Protein AF-A0AAN5Q6L4-F1 (afdb_monomer_lite)

Sequence (165 aa):
MFMFHSAEMLGLIAIALGIMLVVWALRNEGNSTGLAKIFGWLIVIIGILGELCSTYYAIKYWYAGYFQMPMMSGEAFLFHVAQMLSLIAIALGIILIAWALRNEGRGISLAKVFGWLIVLFAILGMICSAYYATVYWHKGYIQTPASMSMLIQHQIPMQKQSPNQ

Radius of gyration: 21.81 Å; chains: 1; bounding box: 65×32×69 Å

pLDDT: mean 85.0, std 16.74, range [38.53, 98.25]

Secondary structure (DSSP, 8-state):
-HHHHHHHHHHHHHHHHHHHHHHHHHH--STTHHHHHHHHHHHHHHHHHHHHHHHHHHHHHHHTTGGGSPPPTTHHHHHHHHHHHHHHHHHHHHHHHHHHHS--STTHHHHHHHHHHHHHHHHHHHHHHHHHHHHHHHTTTTTS---THHHHHHH----------

Organism: Legionella pneumophila (NCBI:txid446)

Structure (mmCIF, N/CA/C/O backbone):
data_AF-A0AAN5Q6L4-F1
#
_entry.id   AF-A0AAN5Q6L4-F1
#
loop_
_atom_site.group_PDB
_atom_site.id
_atom_site.type_symbol
_atom_site.label_atom_id
_atom_site.label_alt_id
_atom_site.label_comp_id
_atom_site.label_asym_id
_atom_site.label_entity_id
_atom_site.label_seq_id
_atom_site.pdbx_PDB_ins_code
_atom_site.Cartn_x
_atom_site.Cartn_y
_atom_site.Cartn_z
_atom_site.occupancy
_atom_site.B_iso_or_equiv
_atom_site.auth_seq_id
_atom_site.auth_comp_id
_atom_site.auth_asym_id
_atom_site.auth_atom_id
_atom_site.pdbx_PDB_model_num
ATOM 1 N N . MET A 1 1 ? 11.169 1.719 -11.825 1.00 81.62 1 MET A N 1
ATOM 2 C CA . MET A 1 1 ? 9.700 1.521 -11.826 1.00 81.62 1 MET A CA 1
ATOM 3 C C . MET A 1 1 ? 9.282 0.558 -10.711 1.00 81.62 1 MET A C 1
ATOM 5 O O . MET A 1 1 ? 8.429 0.925 -9.911 1.00 81.62 1 MET A O 1
ATOM 9 N N . PHE A 1 2 ? 9.916 -0.616 -10.592 1.00 84.75 2 PHE A N 1
ATOM 10 C CA . PHE A 1 2 ? 9.559 -1.608 -9.568 1.00 84.75 2 PHE A CA 1
ATOM 11 C C . PHE A 1 2 ? 9.883 -1.174 -8.135 1.00 84.75 2 PHE A C 1
ATOM 13 O O . PHE A 1 2 ? 9.079 -1.423 -7.250 1.00 84.75 2 PHE A O 1
ATOM 20 N N . MET A 1 3 ? 10.976 -0.434 -7.900 1.00 86.31 3 MET A N 1
ATOM 21 C CA . MET A 1 3 ? 11.228 0.180 -6.581 1.00 86.31 3 MET A CA 1
ATOM 22 C C . MET A 1 3 ? 10.089 1.097 -6.118 1.00 86.31 3 MET A C 1
ATOM 24 O O . MET A 1 3 ? 9.717 1.068 -4.950 1.00 86.31 3 MET A O 1
ATOM 28 N N . PHE A 1 4 ? 9.527 1.892 -7.036 1.00 87.56 4 PHE A N 1
ATOM 29 C CA . PHE A 1 4 ? 8.380 2.752 -6.745 1.00 87.56 4 PHE A CA 1
ATOM 30 C C . PHE A 1 4 ? 7.158 1.910 -6.357 1.00 87.56 4 PHE A C 1
ATOM 32 O O . PHE A 1 4 ? 6.564 2.175 -5.320 1.00 87.56 4 PHE A O 1
ATOM 39 N N . HIS A 1 5 ? 6.853 0.849 -7.112 1.00 89.38 5 HIS A N 1
ATOM 40 C CA . HIS A 1 5 ? 5.765 -0.062 -6.749 1.00 89.38 5 HIS A CA 1
ATOM 41 C C . HIS A 1 5 ? 6.000 -0.742 -5.403 1.00 89.38 5 HIS A C 1
ATOM 43 O O . HIS A 1 5 ? 5.079 -0.840 -4.607 1.00 89.38 5 HIS A O 1
ATOM 49 N N . SER A 1 6 ? 7.221 -1.181 -5.099 1.00 91.44 6 SER A N 1
ATOM 50 C CA . SER A 1 6 ? 7.527 -1.743 -3.781 1.00 91.44 6 SER A CA 1
ATOM 51 C C . SER A 1 6 ? 7.277 -0.731 -2.659 1.00 91.44 6 SER A C 1
ATOM 53 O O . SER A 1 6 ? 6.726 -1.103 -1.626 1.00 91.44 6 SER A O 1
ATOM 55 N N . ALA A 1 7 ? 7.647 0.539 -2.858 1.00 92.69 7 ALA A N 1
ATOM 56 C CA . ALA A 1 7 ? 7.391 1.603 -1.888 1.00 92.69 7 ALA A CA 1
ATOM 57 C C . ALA A 1 7 ? 5.887 1.875 -1.705 1.00 92.69 7 ALA A C 1
ATOM 59 O O . ALA A 1 7 ? 5.433 1.950 -0.567 1.00 92.69 7 ALA A O 1
ATOM 60 N N . GLU A 1 8 ? 5.127 1.943 -2.802 1.00 92.94 8 GLU A N 1
ATOM 61 C CA . GLU A 1 8 ? 3.660 2.071 -2.808 1.00 92.94 8 GLU A CA 1
ATOM 62 C C . GLU A 1 8 ? 2.999 0.900 -2.058 1.00 92.94 8 GLU A C 1
ATOM 64 O O . GLU A 1 8 ? 2.187 1.071 -1.155 1.00 92.94 8 GLU A O 1
ATOM 69 N N . MET A 1 9 ? 3.400 -0.343 -2.343 1.00 95.56 9 MET A N 1
ATOM 70 C CA . MET A 1 9 ? 2.803 -1.499 -1.667 1.00 95.56 9 MET A CA 1
ATOM 71 C C . MET A 1 9 ? 3.137 -1.526 -0.166 1.00 95.56 9 MET A C 1
ATOM 73 O O . MET A 1 9 ? 2.292 -1.907 0.645 1.00 95.56 9 MET A O 1
ATOM 77 N N . LEU A 1 10 ? 4.340 -1.095 0.232 1.00 95.25 10 LEU A N 1
ATOM 78 C CA . LEU A 1 10 ? 4.702 -0.966 1.646 1.00 95.25 10 LEU A CA 1
ATOM 79 C C . LEU A 1 10 ? 3.868 0.099 2.364 1.00 95.25 10 LEU A C 1
ATOM 81 O O . LEU A 1 10 ? 3.453 -0.134 3.502 1.00 95.25 10 LEU A O 1
ATOM 85 N N . GLY A 1 11 ? 3.600 1.240 1.728 1.00 95.88 11 GLY A N 1
ATOM 86 C CA . GLY A 1 11 ? 2.761 2.274 2.323 1.00 95.88 11 GLY A CA 1
ATOM 87 C C . GLY A 1 11 ? 1.299 1.837 2.431 1.00 95.88 11 GLY A C 1
ATOM 88 O O . GLY A 1 11 ? 0.701 2.010 3.494 1.00 95.88 11 GLY A O 1
ATOM 89 N N . LEU A 1 12 ? 0.751 1.133 1.434 1.00 96.75 12 LEU A N 1
ATOM 90 C CA . LEU A 1 12 ? -0.576 0.506 1.529 1.00 96.75 12 LEU A CA 1
ATOM 91 C C . LEU A 1 12 ? -0.674 -0.513 2.680 1.00 96.75 12 LEU A C 1
ATOM 93 O O . LEU A 1 12 ? -1.651 -0.501 3.434 1.00 96.75 12 LEU A O 1
ATOM 97 N N . ILE A 1 13 ? 0.343 -1.364 2.863 1.00 97.75 13 ILE A N 1
ATOM 98 C CA . ILE A 1 13 ? 0.426 -2.303 3.997 1.00 97.75 13 ILE A CA 1
ATOM 99 C C . ILE A 1 13 ? 0.477 -1.541 5.328 1.00 97.75 13 ILE A C 1
ATOM 101 O O . ILE A 1 13 ? -0.2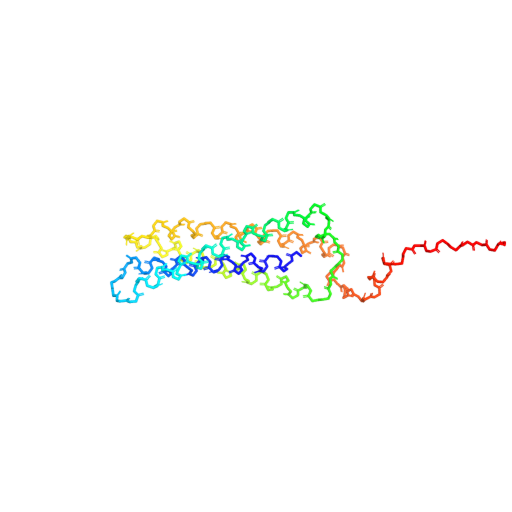42 -1.889 6.269 1.00 97.75 13 ILE A O 1
ATOM 105 N N . ALA A 1 14 ? 1.288 -0.484 5.417 1.00 97.50 14 ALA A N 1
ATOM 106 C CA . ALA A 1 14 ? 1.384 0.344 6.615 1.00 97.50 14 ALA A CA 1
ATOM 107 C C . ALA A 1 14 ? 0.040 1.006 6.953 1.00 97.50 14 ALA A C 1
ATOM 109 O O . ALA A 1 14 ? -0.392 0.955 8.104 1.00 97.50 14 ALA A O 1
ATOM 110 N N . ILE A 1 15 ? -0.667 1.553 5.957 1.00 98.00 15 ILE A N 1
ATOM 111 C CA . ILE A 1 15 ? -2.011 2.117 6.129 1.00 98.00 15 ILE A CA 1
ATOM 112 C C . ILE A 1 15 ? -2.978 1.037 6.628 1.00 98.00 15 ILE A C 1
ATOM 114 O O . ILE A 1 15 ? -3.719 1.292 7.576 1.00 98.00 15 ILE A O 1
ATOM 118 N N . ALA A 1 16 ? -2.945 -0.176 6.065 1.00 97.94 16 ALA A N 1
ATOM 119 C CA . ALA A 1 16 ? -3.793 -1.283 6.512 1.00 97.94 16 ALA A CA 1
ATOM 120 C C . ALA A 1 16 ? -3.604 -1.574 8.010 1.00 97.94 16 ALA A C 1
ATOM 122 O O . ALA A 1 16 ? -4.574 -1.606 8.772 1.00 97.94 16 ALA A O 1
ATOM 123 N N . LEU A 1 17 ? -2.350 -1.731 8.443 1.00 97.62 17 LEU A N 1
ATOM 124 C CA . LEU A 1 17 ? -2.000 -2.019 9.836 1.00 97.62 17 LEU A CA 1
ATOM 125 C C . LEU A 1 17 ? -2.320 -0.837 10.763 1.00 97.62 17 LEU A C 1
ATOM 127 O O . LEU A 1 17 ? -2.836 -1.037 11.862 1.00 97.62 17 LEU A O 1
ATOM 131 N N . GLY A 1 18 ? -2.085 0.396 10.308 1.00 97.56 18 GLY A N 1
ATOM 132 C CA . GLY A 1 18 ? -2.443 1.613 11.034 1.00 97.56 18 GLY A CA 1
ATOM 133 C C . GLY A 1 18 ? -3.949 1.717 11.274 1.00 97.56 18 GLY A C 1
ATOM 134 O O . GLY A 1 18 ? -4.379 1.961 12.402 1.00 97.56 18 GLY A O 1
ATOM 135 N N . ILE A 1 19 ? -4.769 1.439 10.255 1.00 97.75 19 ILE A N 1
ATOM 136 C CA . ILE A 1 19 ? -6.231 1.411 10.387 1.00 97.75 19 ILE A CA 1
ATOM 137 C C . ILE A 1 19 ? -6.675 0.292 11.327 1.00 97.75 19 ILE A C 1
ATOM 139 O O . ILE A 1 19 ? -7.516 0.540 12.192 1.00 97.75 19 ILE A O 1
ATOM 143 N N . MET A 1 20 ? -6.099 -0.911 11.226 1.00 96.56 20 MET A N 1
ATOM 144 C CA . MET A 1 20 ? -6.388 -1.994 12.174 1.00 96.56 20 MET A CA 1
ATOM 145 C C . MET A 1 20 ? -6.115 -1.561 13.619 1.00 96.56 20 MET A C 1
ATOM 147 O O . MET A 1 20 ? -6.958 -1.784 14.489 1.00 96.56 20 MET A O 1
ATOM 151 N N . LEU A 1 21 ? -4.992 -0.880 13.870 1.00 96.69 21 LEU A N 1
ATOM 152 C CA . LEU A 1 21 ? -4.629 -0.377 15.195 1.00 96.69 21 LEU A CA 1
ATOM 153 C C . LEU A 1 21 ? -5.592 0.714 15.693 1.00 96.69 21 LEU A C 1
ATOM 155 O O . LEU A 1 21 ? -6.035 0.662 16.842 1.00 96.69 21 LEU A O 1
ATOM 159 N N . VAL A 1 22 ? -5.971 1.668 14.833 1.00 97.00 22 VAL A N 1
ATOM 160 C CA . VAL A 1 22 ? -6.955 2.713 15.169 1.00 97.00 22 VAL A CA 1
ATOM 161 C C . VAL A 1 22 ? -8.301 2.091 15.520 1.00 97.00 22 VAL A C 1
ATOM 163 O O . VAL A 1 22 ? -8.882 2.426 16.553 1.00 97.00 22 VAL A O 1
ATOM 166 N N . VAL A 1 23 ? -8.810 1.175 14.690 1.00 96.19 23 VAL A N 1
ATOM 167 C CA . VAL A 1 23 ? -10.113 0.548 14.940 1.00 96.19 23 VAL A CA 1
ATOM 168 C C . VAL A 1 23 ? -10.063 -0.326 16.188 1.00 96.19 23 VAL A C 1
ATOM 170 O O . VAL A 1 23 ? -10.989 -0.267 16.996 1.00 96.19 23 VAL A O 1
ATOM 173 N N . TRP A 1 24 ? -8.980 -1.075 16.402 1.00 95.38 24 TRP A N 1
ATOM 174 C CA . TRP A 1 24 ? -8.776 -1.815 17.644 1.00 95.38 24 TRP A CA 1
ATOM 175 C C . TRP A 1 24 ? -8.853 -0.883 18.859 1.00 95.38 24 TRP A C 1
ATOM 177 O O . TRP A 1 24 ? -9.620 -1.139 19.786 1.00 95.38 24 TRP A O 1
ATOM 187 N N . ALA A 1 25 ? -8.157 0.251 18.834 1.00 95.56 25 ALA A N 1
ATOM 188 C CA . ALA A 1 25 ? -8.144 1.187 19.951 1.00 95.56 25 ALA A CA 1
ATOM 189 C C . ALA A 1 25 ? -9.476 1.938 20.148 1.00 95.56 25 ALA A C 1
ATOM 191 O O . ALA A 1 25 ? -9.779 2.395 21.248 1.00 95.56 25 ALA A O 1
ATOM 192 N N . LEU A 1 26 ? -10.288 2.096 19.098 1.00 93.75 26 LEU A N 1
ATOM 193 C CA . LEU A 1 26 ? -11.640 2.663 19.190 1.00 93.75 26 LEU A CA 1
ATOM 194 C C . LEU A 1 26 ? -12.660 1.696 19.805 1.00 93.75 26 LEU A C 1
ATOM 196 O O . LEU A 1 26 ? -13.700 2.155 20.279 1.00 93.75 26 LEU A O 1
ATOM 200 N N . ARG A 1 27 ? -12.379 0.390 19.766 1.00 92.00 27 ARG A N 1
ATOM 201 C CA . ARG A 1 27 ? -13.279 -0.677 20.226 1.00 92.00 27 ARG A CA 1
ATOM 202 C C . ARG A 1 27 ? -12.915 -1.253 21.594 1.00 92.00 27 ARG A C 1
ATOM 204 O O . ARG A 1 27 ? -13.696 -2.035 22.121 1.00 92.00 27 ARG A O 1
ATOM 211 N N . ASN A 1 28 ? -11.762 -0.890 22.148 1.00 91.75 28 ASN A N 1
ATOM 212 C CA . ASN A 1 28 ? -11.289 -1.377 23.441 1.00 91.75 28 ASN A CA 1
ATOM 213 C C . ASN A 1 28 ? -11.152 -0.230 24.447 1.00 91.75 28 ASN A C 1
ATOM 215 O O . ASN A 1 28 ? -10.961 0.928 24.070 1.00 91.75 28 ASN A O 1
ATOM 219 N N . GLU A 1 29 ? -11.207 -0.580 25.730 1.00 86.12 29 GLU A N 1
ATOM 220 C CA . GLU A 1 29 ? -10.976 0.317 26.862 1.00 86.12 29 GLU A CA 1
ATOM 221 C C . GLU A 1 29 ? -9.683 -0.084 27.587 1.00 86.12 29 GLU A C 1
ATOM 223 O O . GLU A 1 29 ? -9.311 -1.256 27.614 1.00 86.12 29 GLU A O 1
ATOM 228 N N . GLY A 1 30 ? -8.965 0.891 28.148 1.00 87.25 30 GLY A N 1
ATOM 229 C CA . GLY A 1 30 ? -7.729 0.649 28.896 1.00 87.25 30 GLY A CA 1
ATOM 230 C C . GLY A 1 30 ? -6.667 1.727 28.690 1.00 87.25 30 GLY A C 1
ATOM 231 O O . GLY A 1 30 ? -6.745 2.538 27.764 1.00 87.25 30 GLY A O 1
ATOM 232 N N . ASN A 1 31 ? -5.647 1.716 29.551 1.00 81.50 31 ASN A N 1
ATOM 233 C CA . ASN A 1 31 ? -4.643 2.783 29.638 1.00 81.50 31 ASN A CA 1
ATOM 234 C C . ASN A 1 31 ? -3.781 2.928 28.361 1.00 81.50 31 ASN A C 1
ATOM 236 O O . ASN A 1 31 ? -3.328 4.017 28.025 1.00 81.50 31 ASN A O 1
ATOM 240 N N . SER A 1 32 ? -3.592 1.847 27.595 1.00 86.81 32 SER A N 1
ATOM 241 C CA . SER A 1 32 ? -2.807 1.842 26.348 1.00 86.81 32 SER A CA 1
ATOM 242 C C . SER A 1 32 ? -3.594 2.272 25.100 1.00 86.81 32 SER A C 1
ATOM 244 O O . SER A 1 32 ? -2.999 2.500 24.044 1.00 86.81 32 SER A O 1
ATOM 246 N N . THR A 1 33 ? -4.919 2.426 25.189 1.00 92.56 33 THR A N 1
ATOM 247 C CA . THR A 1 33 ? -5.775 2.712 24.020 1.00 92.56 33 THR A CA 1
ATOM 248 C C . THR A 1 33 ? -5.553 4.114 23.451 1.00 92.56 33 THR A C 1
ATOM 250 O O . THR A 1 33 ? -5.617 4.302 22.236 1.00 92.56 33 THR A O 1
ATOM 253 N N . GLY A 1 34 ? -5.236 5.098 24.301 1.00 91.25 34 GLY A N 1
ATOM 254 C CA . GLY A 1 34 ? -4.904 6.457 23.866 1.00 91.25 34 GLY A CA 1
ATOM 255 C C . GLY A 1 34 ? -3.651 6.487 22.988 1.00 91.25 34 GLY A C 1
ATOM 256 O O . GLY A 1 34 ? -3.678 7.036 21.887 1.00 91.25 34 GLY A O 1
ATOM 257 N N . LEU A 1 35 ? -2.583 5.813 23.428 1.00 93.31 35 LEU A N 1
ATOM 258 C CA . LEU A 1 35 ? -1.340 5.694 22.662 1.00 93.31 35 LEU A CA 1
ATOM 259 C C . LEU A 1 35 ? -1.553 4.934 21.351 1.00 93.31 35 LEU A C 1
ATOM 261 O O . LEU A 1 35 ? -1.094 5.388 20.306 1.00 93.31 35 LEU A O 1
ATOM 265 N N . ALA A 1 36 ? -2.300 3.828 21.376 1.00 94.75 36 ALA A N 1
ATOM 266 C CA . ALA A 1 36 ? -2.601 3.062 20.170 1.00 94.75 36 ALA A CA 1
ATOM 267 C C . ALA A 1 36 ? -3.344 3.896 19.109 1.00 94.75 36 ALA A C 1
ATOM 269 O O . ALA A 1 36 ? -3.026 3.792 17.926 1.00 94.75 36 ALA A O 1
ATOM 270 N N . LYS A 1 37 ? -4.267 4.786 19.510 1.00 94.00 37 LYS A N 1
ATOM 271 C CA . LYS A 1 37 ? -4.912 5.732 18.577 1.00 94.00 37 LYS A CA 1
ATOM 272 C C . LYS A 1 37 ? -3.908 6.701 17.962 1.00 94.00 37 LYS A C 1
ATOM 274 O O . LYS A 1 37 ? -3.952 6.908 16.754 1.00 94.00 37 LYS A O 1
ATOM 279 N N . ILE A 1 38 ? -3.022 7.283 18.774 1.00 95.94 38 ILE A N 1
ATOM 280 C CA . ILE A 1 38 ? -2.016 8.250 18.309 1.00 95.94 38 ILE A CA 1
ATOM 281 C C . ILE A 1 38 ? -1.076 7.587 17.299 1.00 95.94 38 ILE A C 1
ATOM 283 O O . ILE A 1 38 ? -0.936 8.082 16.184 1.00 95.94 38 ILE A O 1
ATOM 287 N N . PHE A 1 39 ? -0.484 6.444 17.653 1.00 97.12 39 PHE A N 1
ATOM 288 C CA . PHE A 1 39 ? 0.422 5.723 16.758 1.00 97.12 39 PHE A CA 1
ATOM 289 C C . PHE A 1 39 ? -0.292 5.194 15.515 1.00 97.12 39 PHE A C 1
ATOM 291 O O . PHE A 1 39 ? 0.249 5.305 14.419 1.00 97.12 39 PHE A O 1
ATOM 298 N N . GLY A 1 40 ? -1.518 4.683 15.653 1.00 97.25 40 GLY A N 1
ATOM 299 C CA . GLY A 1 40 ? -2.314 4.227 14.517 1.00 97.25 40 GLY A CA 1
ATOM 300 C C . GLY A 1 40 ? -2.563 5.344 13.501 1.00 97.25 40 GLY A C 1
ATOM 301 O O . GLY A 1 40 ? -2.298 5.161 12.316 1.00 97.25 40 GLY A O 1
ATOM 302 N N . TRP A 1 41 ? -2.987 6.528 13.955 1.00 97.94 41 TRP A N 1
ATOM 303 C CA . TRP A 1 41 ? -3.171 7.680 13.068 1.00 97.94 41 TRP A CA 1
ATOM 304 C C . TRP A 1 41 ? -1.858 8.205 12.493 1.00 97.94 41 TRP A C 1
ATOM 306 O O . TRP A 1 41 ? -1.821 8.558 11.318 1.00 97.94 41 TRP A O 1
ATOM 316 N N . LEU A 1 42 ? -0.778 8.222 13.276 1.00 97.88 42 LEU A N 1
ATOM 317 C CA . LEU A 1 42 ? 0.542 8.631 12.801 1.00 97.88 42 LEU A CA 1
ATOM 318 C C . LEU A 1 42 ? 1.030 7.730 11.656 1.00 97.88 42 LEU A C 1
ATOM 320 O O . LEU A 1 42 ? 1.480 8.241 10.633 1.00 97.88 42 LEU A O 1
ATOM 324 N N . ILE A 1 43 ? 0.868 6.410 11.787 1.00 97.81 43 ILE A N 1
ATOM 325 C CA . ILE A 1 43 ? 1.186 5.442 10.727 1.00 97.81 43 ILE A CA 1
ATOM 326 C C . ILE A 1 43 ? 0.349 5.720 9.474 1.00 97.81 43 ILE A C 1
ATOM 328 O O . ILE A 1 43 ? 0.900 5.775 8.378 1.00 97.81 43 ILE A O 1
ATOM 332 N N . VAL A 1 44 ? -0.962 5.940 9.623 1.00 97.81 44 VAL A N 1
ATOM 333 C CA . VAL A 1 44 ? -1.853 6.234 8.488 1.00 97.81 44 VAL A CA 1
ATOM 334 C C . VAL A 1 44 ? -1.446 7.527 7.779 1.00 97.81 44 VAL A C 1
ATOM 336 O O . VAL A 1 44 ? -1.347 7.542 6.556 1.00 97.81 44 VAL A O 1
ATOM 339 N N . ILE A 1 45 ? -1.173 8.600 8.524 1.00 97.50 45 ILE A N 1
ATOM 340 C CA . ILE A 1 45 ? -0.791 9.901 7.959 1.00 97.50 45 ILE A CA 1
ATOM 341 C C . ILE A 1 45 ? 0.547 9.799 7.223 1.00 97.50 45 ILE A C 1
ATOM 343 O O . ILE A 1 45 ? 0.650 10.255 6.086 1.00 97.50 45 ILE A O 1
ATOM 347 N N . ILE A 1 46 ? 1.559 9.182 7.840 1.00 96.56 46 ILE A N 1
ATOM 348 C CA . ILE A 1 46 ? 2.872 8.987 7.211 1.00 96.56 46 ILE A CA 1
ATOM 349 C C . ILE A 1 46 ? 2.745 8.099 5.972 1.00 96.56 46 ILE A C 1
ATOM 351 O O . ILE A 1 46 ? 3.349 8.414 4.950 1.00 96.56 46 ILE A O 1
ATOM 355 N N . GLY A 1 47 ? 1.930 7.041 6.031 1.00 96.12 47 GLY A N 1
ATOM 356 C CA . GLY A 1 47 ? 1.631 6.188 4.884 1.00 96.12 47 GLY A CA 1
ATOM 357 C C . GLY A 1 47 ? 1.042 6.986 3.723 1.00 96.12 47 GLY A C 1
ATOM 358 O O . GLY A 1 47 ? 1.599 6.970 2.634 1.00 96.12 47 GLY A O 1
ATOM 359 N N . ILE A 1 48 ? -0.012 7.773 3.967 1.00 95.94 48 ILE A N 1
ATOM 360 C CA . ILE A 1 48 ? -0.643 8.621 2.941 1.00 95.94 48 ILE A CA 1
ATOM 361 C C . ILE A 1 48 ? 0.351 9.639 2.365 1.00 95.94 48 ILE A C 1
ATOM 363 O O . ILE A 1 48 ? 0.413 9.818 1.151 1.00 95.94 48 ILE A O 1
ATOM 367 N N . LEU A 1 49 ? 1.148 10.305 3.206 1.00 96.06 49 LEU A N 1
ATOM 368 C CA . LEU A 1 49 ? 2.175 11.240 2.735 1.00 96.06 49 LEU A CA 1
ATOM 369 C C . LEU A 1 49 ? 3.243 10.536 1.891 1.00 96.06 49 LEU A C 1
ATOM 371 O O . LEU A 1 49 ? 3.686 11.091 0.886 1.00 96.06 49 LEU A O 1
ATOM 375 N N . GLY A 1 50 ? 3.625 9.317 2.273 1.00 93.25 50 GLY A N 1
ATOM 376 C CA . GLY A 1 50 ? 4.508 8.451 1.500 1.00 93.25 50 GLY A CA 1
ATOM 377 C C . GLY A 1 50 ? 3.928 8.122 0.128 1.00 93.25 50 GLY A C 1
ATOM 378 O O . GLY A 1 50 ? 4.617 8.312 -0.871 1.00 93.25 50 GLY A O 1
ATOM 379 N N . GLU A 1 51 ? 2.654 7.728 0.057 1.00 93.12 51 GLU A N 1
ATOM 380 C CA . GLU A 1 51 ? 1.957 7.452 -1.207 1.00 93.12 51 GLU A CA 1
ATOM 381 C C . GLU A 1 51 ? 1.901 8.679 -2.120 1.00 93.12 51 GLU A C 1
ATOM 383 O O . GLU A 1 51 ? 2.220 8.604 -3.309 1.00 93.12 51 GLU A O 1
ATOM 388 N N . LEU A 1 52 ? 1.552 9.842 -1.564 1.00 94.12 52 LEU A N 1
ATOM 389 C CA . LEU A 1 52 ? 1.498 11.099 -2.312 1.00 94.12 52 LEU A CA 1
ATOM 390 C C . LEU A 1 52 ? 2.881 11.509 -2.830 1.00 94.12 52 LEU A C 1
ATOM 392 O O . LEU A 1 52 ? 3.015 11.924 -3.982 1.00 94.12 52 LEU A O 1
ATOM 396 N N . CYS A 1 53 ? 3.914 11.362 -2.000 1.00 93.62 53 CYS A N 1
ATOM 397 C CA . CYS A 1 53 ? 5.299 11.635 -2.368 1.00 93.62 53 CYS A CA 1
ATOM 398 C C . CYS A 1 53 ? 5.756 10.710 -3.503 1.00 93.62 53 CYS A C 1
ATOM 400 O O . CYS A 1 53 ? 6.221 11.178 -4.545 1.00 93.62 53 CYS A O 1
ATOM 402 N N . SER A 1 54 ? 5.556 9.403 -3.334 1.00 90.81 54 SER A N 1
ATOM 403 C CA . SER A 1 54 ? 5.876 8.384 -4.332 1.00 90.81 54 SER A CA 1
ATOM 404 C C . SER A 1 54 ? 5.158 8.666 -5.650 1.00 90.81 54 SER A C 1
ATOM 406 O O . SER A 1 54 ? 5.795 8.672 -6.702 1.00 90.81 54 SER A O 1
ATOM 408 N N . THR A 1 55 ? 3.861 8.980 -5.602 1.00 89.81 55 THR A N 1
ATOM 409 C CA . THR A 1 55 ? 3.048 9.311 -6.781 1.00 89.81 55 THR A CA 1
ATOM 410 C C . THR A 1 55 ? 3.570 10.555 -7.494 1.00 89.81 55 THR A C 1
ATOM 412 O O . THR A 1 55 ? 3.728 10.551 -8.714 1.00 89.81 55 THR A O 1
ATOM 415 N N . TYR A 1 56 ? 3.902 11.614 -6.751 1.00 93.62 56 TYR A N 1
ATOM 416 C CA . TYR A 1 56 ? 4.476 12.831 -7.322 1.00 93.62 56 TYR A CA 1
ATOM 417 C C . TYR A 1 56 ? 5.783 12.545 -8.074 1.00 93.62 56 TYR A C 1
ATOM 419 O O . TYR A 1 56 ? 5.942 12.943 -9.233 1.00 93.62 56 TYR A O 1
ATOM 427 N N . TYR A 1 57 ? 6.708 11.809 -7.451 1.00 89.56 57 TYR A N 1
ATOM 428 C CA . TYR A 1 57 ? 7.959 11.430 -8.103 1.00 89.56 57 TYR A CA 1
ATOM 429 C C . TYR A 1 57 ? 7.734 10.482 -9.279 1.00 89.56 57 TYR A C 1
ATOM 431 O O . TYR A 1 57 ? 8.410 10.621 -10.298 1.00 89.56 57 TYR A O 1
ATOM 439 N N . ALA A 1 58 ? 6.767 9.570 -9.191 1.00 87.25 58 ALA A N 1
ATOM 440 C CA . ALA A 1 58 ? 6.422 8.685 -10.293 1.00 87.25 58 ALA A CA 1
ATOM 441 C C . ALA A 1 58 ? 5.933 9.464 -11.514 1.00 87.25 58 ALA A C 1
ATOM 443 O O . ALA A 1 58 ? 6.412 9.217 -12.617 1.00 87.25 58 ALA A O 1
ATOM 444 N N . ILE A 1 59 ? 5.056 10.451 -11.323 1.00 90.50 59 ILE A N 1
ATOM 445 C CA . ILE A 1 59 ? 4.587 11.326 -12.402 1.00 90.50 59 ILE A CA 1
ATOM 446 C C . ILE A 1 59 ? 5.761 12.117 -12.993 1.00 90.50 59 ILE A C 1
ATOM 448 O O . ILE A 1 59 ? 5.945 12.140 -14.210 1.00 90.50 59 ILE A O 1
ATOM 452 N N . LYS A 1 60 ? 6.604 12.722 -12.147 1.00 92.62 60 LYS A N 1
ATOM 453 C CA . LYS A 1 60 ? 7.788 13.469 -12.597 1.00 92.62 60 LYS A CA 1
ATOM 454 C C . LYS A 1 60 ? 8.728 12.599 -13.439 1.00 92.62 60 LYS A C 1
ATOM 456 O O . LYS A 1 60 ? 9.161 13.013 -14.513 1.00 92.62 60 LYS A O 1
ATOM 461 N N . TYR A 1 61 ? 9.044 11.396 -12.966 1.00 88.56 61 TYR A N 1
ATOM 462 C CA . TYR A 1 61 ? 9.944 10.474 -13.658 1.00 88.56 61 TYR A CA 1
ATOM 463 C C . TYR A 1 61 ? 9.316 9.844 -14.898 1.00 88.56 61 TYR A C 1
ATOM 465 O O . TYR A 1 61 ? 10.034 9.582 -15.864 1.00 88.56 61 TYR A O 1
ATOM 473 N N . TRP A 1 62 ? 7.994 9.668 -14.910 1.00 87.25 62 TRP A N 1
ATOM 474 C CA . TRP A 1 62 ? 7.252 9.280 -16.102 1.00 87.25 62 TRP A CA 1
ATOM 475 C C . TRP A 1 62 ? 7.430 10.313 -17.215 1.00 87.25 62 TRP A C 1
ATOM 477 O O . TRP A 1 62 ? 7.868 9.959 -18.308 1.00 87.25 62 TRP A O 1
ATOM 487 N N . TYR A 1 63 ? 7.153 11.592 -16.937 1.00 90.38 63 TYR A N 1
ATOM 488 C CA . TYR A 1 63 ? 7.278 12.661 -17.935 1.00 90.38 63 TYR A CA 1
ATOM 489 C C . TYR A 1 63 ? 8.709 12.854 -18.435 1.00 90.38 63 TYR A C 1
ATOM 491 O O . TYR A 1 63 ? 8.913 13.193 -19.596 1.00 90.38 63 TYR A O 1
ATOM 499 N N . ALA A 1 64 ? 9.703 12.597 -17.587 1.00 88.69 64 ALA A N 1
ATOM 500 C CA . ALA A 1 64 ? 11.106 12.637 -17.979 1.00 88.69 64 ALA A CA 1
ATOM 501 C C . ALA A 1 64 ? 11.599 11.343 -18.671 1.00 88.69 64 ALA A C 1
ATOM 503 O O . ALA A 1 64 ? 12.784 11.221 -18.969 1.00 88.69 64 ALA A O 1
ATOM 504 N N . GLY A 1 65 ? 10.718 10.368 -18.931 1.00 85.94 65 GLY A N 1
ATOM 505 C CA . GLY A 1 65 ? 11.034 9.155 -19.693 1.00 85.94 65 GLY A CA 1
ATOM 506 C C . GLY A 1 65 ? 11.857 8.101 -18.941 1.00 85.94 65 GLY A C 1
ATOM 507 O O . GLY A 1 65 ? 12.231 7.085 -19.529 1.00 85.94 65 GLY A O 1
ATOM 508 N N . TYR A 1 66 ? 12.108 8.280 -17.638 1.00 83.25 66 TYR A N 1
ATOM 509 C CA . TYR A 1 66 ? 12.969 7.384 -16.850 1.00 83.25 66 TYR A CA 1
ATOM 510 C C . TYR A 1 66 ? 12.440 5.951 -16.776 1.00 83.25 66 TYR A C 1
ATOM 512 O O . TYR A 1 66 ? 13.218 5.006 -16.690 1.00 83.25 66 TYR A O 1
ATOM 520 N N . PHE A 1 67 ? 11.123 5.754 -16.844 1.00 79.75 67 PHE A N 1
ATOM 521 C CA . PHE A 1 67 ? 10.547 4.411 -16.812 1.00 79.75 67 PHE A CA 1
ATOM 522 C C . PHE A 1 67 ? 10.769 3.606 -18.097 1.00 79.75 67 PHE A C 1
ATOM 524 O O . PHE A 1 67 ? 10.487 2.413 -18.105 1.00 79.75 67 PHE A O 1
ATOM 531 N N . GLN A 1 68 ? 11.291 4.199 -19.173 1.00 74.19 68 GLN A N 1
ATOM 532 C CA . GLN A 1 68 ? 11.565 3.491 -20.428 1.00 74.19 68 GLN A CA 1
ATOM 533 C C . GLN A 1 68 ? 13.048 3.134 -20.630 1.00 74.19 68 GLN A C 1
ATOM 535 O O . GLN A 1 68 ? 13.370 2.443 -21.606 1.00 74.19 68 GLN A O 1
ATOM 540 N N . MET A 1 69 ? 13.922 3.595 -19.731 1.00 72.50 69 MET A N 1
ATOM 541 C CA . MET A 1 69 ? 15.371 3.381 -19.774 1.00 72.50 69 MET A CA 1
ATOM 542 C C . MET A 1 69 ? 15.749 1.916 -19.471 1.00 72.50 69 MET A C 1
ATOM 544 O O . MET A 1 69 ? 14.977 1.216 -18.809 1.00 72.50 69 MET A O 1
ATOM 548 N N . PRO A 1 70 ? 16.903 1.430 -19.978 1.00 64.75 70 PRO A N 1
ATOM 5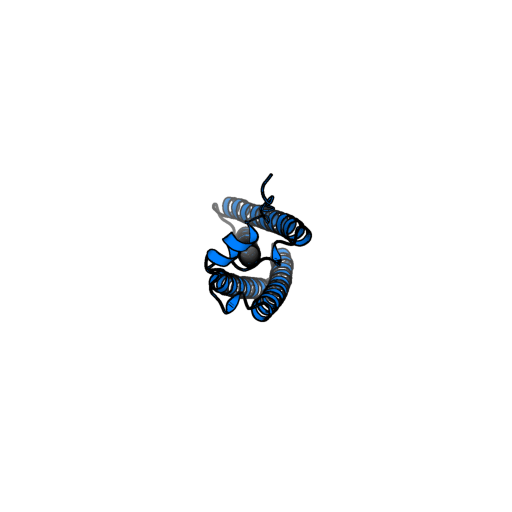49 C CA . PRO A 1 70 ? 17.367 0.062 -19.748 1.00 64.75 70 PRO A CA 1
ATOM 550 C C . PRO A 1 70 ? 17.525 -0.264 -18.261 1.00 64.75 70 PRO A C 1
ATOM 552 O O . PRO A 1 70 ? 17.960 0.565 -17.462 1.00 64.75 70 PRO A O 1
ATOM 555 N N . MET A 1 71 ? 17.146 -1.493 -17.906 1.00 64.19 71 MET A N 1
ATOM 556 C CA . MET A 1 71 ? 17.156 -1.997 -16.532 1.00 64.19 71 MET A CA 1
ATOM 557 C C . MET A 1 71 ? 18.574 -2.046 -15.956 1.00 64.19 71 MET A C 1
ATOM 559 O O . MET A 1 71 ? 19.485 -2.580 -16.587 1.00 64.19 71 MET A O 1
ATOM 563 N N . MET A 1 72 ? 18.745 -1.567 -14.721 1.00 60.28 72 MET A N 1
ATOM 564 C CA . MET A 1 72 ? 19.943 -1.861 -13.932 1.00 60.28 72 MET A CA 1
ATOM 565 C C . MET A 1 72 ? 19.901 -3.310 -13.415 1.00 60.28 72 MET A C 1
ATOM 567 O O . MET A 1 72 ? 18.833 -3.909 -13.254 1.00 60.28 72 MET A O 1
ATOM 571 N N . SER A 1 73 ? 21.068 -3.899 -13.153 1.00 59.50 73 SER A N 1
ATOM 572 C CA . SER A 1 73 ? 21.182 -5.251 -12.593 1.00 59.50 73 SER A CA 1
ATOM 573 C C . SER A 1 73 ? 20.429 -5.371 -11.257 1.00 59.50 73 SER A C 1
ATOM 575 O O . SER A 1 73 ? 20.665 -4.568 -10.358 1.00 59.50 73 SER A O 1
ATOM 577 N N . GLY A 1 74 ? 19.561 -6.381 -11.106 1.00 66.12 74 GLY A N 1
ATOM 578 C CA . GLY A 1 74 ? 18.790 -6.642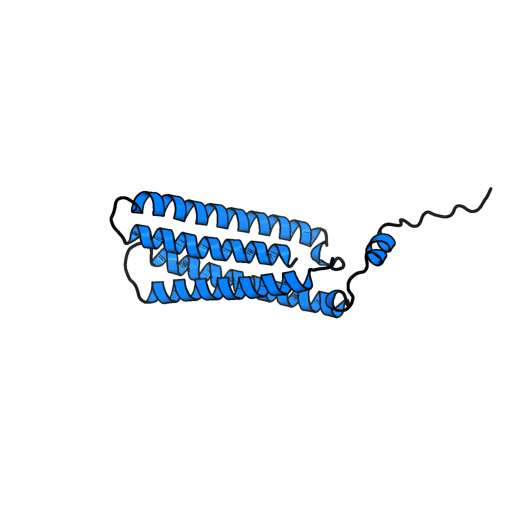 -9.872 1.00 66.12 74 GLY A CA 1
ATOM 579 C C . GLY A 1 74 ? 17.303 -6.262 -9.930 1.00 66.12 74 GLY A C 1
ATOM 580 O O . GLY A 1 74 ? 16.534 -6.637 -9.048 1.00 66.12 74 GLY A O 1
ATOM 581 N N . GLU A 1 75 ? 16.849 -5.599 -10.995 1.00 69.69 75 GLU A N 1
ATOM 582 C CA . GLU A 1 75 ? 15.457 -5.138 -11.118 1.00 69.69 75 GLU A CA 1
ATOM 583 C C . GLU A 1 75 ? 14.429 -6.273 -11.323 1.00 69.69 75 GLU A C 1
ATOM 585 O O . GLU A 1 75 ? 13.275 -6.121 -10.930 1.00 69.69 75 GLU A O 1
ATOM 590 N N . ALA A 1 76 ? 14.819 -7.442 -11.853 1.00 76.62 76 ALA A N 1
ATOM 591 C CA . ALA A 1 76 ? 13.919 -8.605 -11.940 1.00 76.62 76 ALA A CA 1
ATOM 592 C C . ALA A 1 76 ? 13.526 -9.137 -10.547 1.00 76.62 76 ALA A C 1
ATOM 594 O O . ALA A 1 76 ? 12.377 -9.504 -10.308 1.00 76.62 76 ALA A O 1
ATOM 595 N N . PHE A 1 77 ? 14.465 -9.110 -9.596 1.00 83.19 77 PHE A N 1
ATOM 596 C CA . PHE A 1 77 ? 14.175 -9.413 -8.197 1.00 83.19 77 PHE A CA 1
ATOM 597 C C . PHE A 1 77 ? 13.234 -8.363 -7.596 1.00 83.19 77 PHE A C 1
ATOM 599 O O . PHE A 1 77 ? 12.264 -8.719 -6.933 1.00 83.19 77 PHE A O 1
ATOM 606 N N . LEU A 1 78 ? 13.454 -7.077 -7.888 1.00 83.50 78 LEU A N 1
ATOM 607 C CA . LEU A 1 78 ? 12.576 -5.999 -7.423 1.00 83.50 78 LEU A CA 1
ATOM 608 C C . LEU A 1 78 ? 11.160 -6.095 -7.999 1.00 83.50 78 LEU A C 1
ATOM 610 O O . LEU A 1 78 ? 10.210 -5.799 -7.281 1.00 83.50 78 LEU A O 1
ATOM 614 N N . PHE A 1 79 ? 10.997 -6.560 -9.241 1.00 84.94 79 PHE A N 1
ATOM 615 C CA . PHE A 1 79 ? 9.684 -6.897 -9.792 1.00 84.94 79 PHE A CA 1
ATOM 616 C C . PHE A 1 79 ? 8.990 -7.980 -8.958 1.00 84.94 79 PHE A C 1
ATOM 618 O O . PHE A 1 79 ? 7.843 -7.794 -8.555 1.00 84.94 79 PHE A O 1
ATOM 625 N N . HIS A 1 80 ? 9.683 -9.078 -8.639 1.00 87.62 80 HIS A N 1
ATOM 626 C CA . HIS A 1 80 ? 9.121 -10.123 -7.782 1.00 87.62 80 HIS A CA 1
ATOM 627 C C . HIS A 1 80 ? 8.762 -9.600 -6.390 1.00 87.62 80 HIS A C 1
ATOM 629 O O . HIS A 1 80 ? 7.680 -9.903 -5.893 1.00 87.62 80 HIS A O 1
ATOM 635 N N . VAL A 1 81 ? 9.620 -8.779 -5.780 1.00 90.81 81 VAL A N 1
ATOM 636 C CA . VAL A 1 81 ? 9.333 -8.139 -4.490 1.00 90.81 81 VAL A CA 1
ATOM 637 C C . VAL A 1 81 ? 8.074 -7.274 -4.582 1.00 90.81 81 VAL A C 1
ATOM 639 O O . VAL A 1 81 ? 7.179 -7.429 -3.755 1.00 90.81 81 VAL A O 1
ATOM 642 N N . ALA A 1 82 ? 7.959 -6.424 -5.606 1.00 90.81 82 ALA A N 1
ATOM 643 C CA . ALA A 1 82 ? 6.790 -5.572 -5.813 1.00 90.81 82 ALA A CA 1
ATOM 644 C C . ALA A 1 82 ? 5.497 -6.392 -5.972 1.00 90.81 82 ALA A C 1
ATOM 646 O O . ALA A 1 82 ? 4.482 -6.076 -5.354 1.00 90.81 82 ALA A O 1
ATOM 647 N N . GLN A 1 83 ? 5.542 -7.482 -6.747 1.00 91.19 83 GLN A N 1
ATOM 648 C CA . GLN A 1 83 ? 4.404 -8.390 -6.923 1.00 91.19 83 GLN A CA 1
ATOM 649 C C . GLN A 1 83 ? 3.997 -9.061 -5.606 1.00 91.19 83 GLN A C 1
ATOM 651 O O . GLN A 1 83 ? 2.819 -9.065 -5.255 1.00 91.19 83 GLN A O 1
ATOM 656 N N . MET A 1 84 ? 4.959 -9.582 -4.840 1.00 95.62 84 MET A N 1
ATOM 657 C CA . MET A 1 84 ? 4.674 -10.236 -3.559 1.00 95.62 84 MET A CA 1
ATOM 658 C C . MET A 1 84 ? 4.091 -9.256 -2.539 1.00 95.62 84 MET A C 1
ATOM 660 O O . MET A 1 84 ? 3.108 -9.575 -1.873 1.00 95.62 84 MET A O 1
ATOM 664 N N . LEU A 1 85 ? 4.640 -8.042 -2.451 1.00 95.94 85 LEU A N 1
ATOM 665 C CA . LEU A 1 85 ? 4.096 -6.994 -1.588 1.00 95.94 85 LEU A CA 1
ATOM 666 C C . LEU A 1 85 ? 2.678 -6.594 -2.004 1.00 95.94 85 LEU A C 1
ATOM 668 O O . LEU A 1 85 ? 1.833 -6.376 -1.139 1.00 95.94 85 LEU A O 1
ATOM 672 N N . SER A 1 86 ? 2.388 -6.556 -3.304 1.00 94.75 86 SER A N 1
ATOM 673 C CA . SER A 1 86 ? 1.043 -6.256 -3.789 1.00 94.75 86 SER A CA 1
ATOM 674 C C . SER A 1 86 ? 0.027 -7.325 -3.390 1.00 94.75 86 SER A C 1
ATOM 676 O O . SER A 1 86 ? -1.047 -6.999 -2.885 1.00 94.75 86 SER A O 1
ATOM 678 N N . LEU A 1 87 ? 0.386 -8.609 -3.499 1.00 96.12 87 LEU A N 1
ATOM 679 C CA . LEU A 1 87 ? -0.465 -9.702 -3.019 1.00 96.12 87 LEU A CA 1
ATOM 680 C C . LEU A 1 87 ? -0.727 -9.604 -1.509 1.00 96.12 87 LEU A C 1
ATOM 682 O O . LEU A 1 87 ? -1.855 -9.829 -1.068 1.00 96.12 87 LEU A O 1
ATOM 686 N N . ILE A 1 88 ? 0.282 -9.218 -0.721 1.00 97.75 88 ILE A N 1
ATOM 687 C CA . ILE A 1 88 ? 0.126 -8.981 0.722 1.00 97.75 88 ILE A CA 1
ATOM 688 C C . ILE A 1 88 ? -0.821 -7.801 0.979 1.00 97.75 88 ILE A C 1
ATOM 690 O O . ILE A 1 88 ? -1.725 -7.919 1.807 1.00 97.75 88 ILE A O 1
ATOM 694 N N . ALA A 1 89 ? 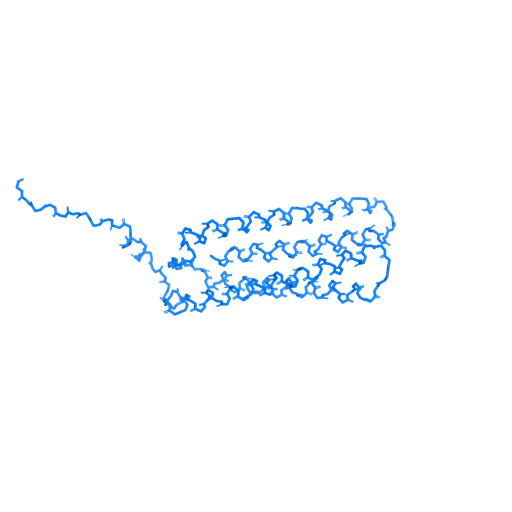-0.658 -6.685 0.264 1.00 97.38 89 ALA A N 1
ATOM 695 C CA . ALA A 1 89 ? -1.525 -5.515 0.390 1.00 97.38 89 ALA A CA 1
ATOM 696 C C . ALA A 1 89 ? -2.989 -5.858 0.058 1.00 97.38 89 ALA A C 1
ATOM 698 O O . ALA A 1 89 ? -3.890 -5.531 0.832 1.00 97.38 89 ALA A O 1
ATOM 699 N N . ILE A 1 90 ? -3.226 -6.591 -1.037 1.00 97.81 90 ILE A N 1
ATOM 700 C CA . ILE A 1 90 ? -4.558 -7.078 -1.425 1.00 97.81 90 ILE A CA 1
ATOM 701 C C . ILE A 1 90 ? -5.135 -7.980 -0.334 1.00 97.81 90 ILE A C 1
ATOM 703 O O . ILE A 1 90 ? -6.276 -7.781 0.082 1.00 97.81 90 ILE A O 1
ATOM 707 N N . ALA A 1 91 ? -4.358 -8.945 0.165 1.00 98.06 91 ALA A N 1
ATOM 708 C CA . ALA A 1 91 ? -4.808 -9.852 1.214 1.00 98.06 91 ALA A CA 1
ATOM 709 C C . ALA A 1 91 ? -5.205 -9.093 2.489 1.00 98.06 91 ALA A C 1
ATOM 711 O O . ALA A 1 91 ? -6.288 -9.331 3.023 1.00 98.06 91 ALA A O 1
ATOM 712 N N . LEU A 1 92 ? -4.387 -8.140 2.950 1.00 97.88 92 LEU A N 1
ATOM 713 C CA . LEU A 1 92 ? -4.709 -7.310 4.115 1.00 97.88 92 LEU A CA 1
ATOM 714 C C . LEU A 1 92 ? -5.949 -6.443 3.882 1.00 97.88 92 LEU A C 1
ATOM 716 O O . LEU A 1 92 ? -6.796 -6.356 4.771 1.00 97.88 92 LEU A O 1
ATOM 720 N N . GLY A 1 93 ? -6.095 -5.850 2.696 1.00 97.75 93 GLY A N 1
ATOM 721 C CA . GLY A 1 93 ? -7.283 -5.085 2.321 1.00 97.75 93 GLY A CA 1
ATOM 722 C C . GLY A 1 93 ? -8.556 -5.939 2.344 1.00 97.75 93 GLY A C 1
ATOM 723 O O . GLY A 1 93 ? -9.545 -5.554 2.968 1.00 97.75 93 GLY A O 1
ATOM 724 N N . ILE A 1 94 ? -8.519 -7.140 1.757 1.00 97.94 94 ILE A N 1
ATOM 725 C CA . ILE A 1 94 ? -9.641 -8.092 1.770 1.00 97.94 94 ILE A CA 1
ATOM 726 C C . ILE A 1 94 ? -9.959 -8.546 3.196 1.00 97.94 94 ILE A C 1
ATOM 728 O O . ILE A 1 94 ? -11.129 -8.568 3.573 1.00 97.94 94 ILE A O 1
ATOM 732 N N . ILE A 1 95 ? -8.946 -8.879 4.004 1.00 97.75 95 ILE A N 1
ATOM 733 C CA . ILE A 1 95 ? -9.130 -9.251 5.414 1.00 97.75 95 ILE A CA 1
ATOM 734 C C . ILE A 1 95 ? -9.816 -8.113 6.168 1.00 97.75 95 ILE A C 1
ATOM 736 O O . ILE A 1 95 ? -10.768 -8.363 6.907 1.00 97.75 95 ILE A O 1
ATOM 740 N N . LEU A 1 96 ? -9.385 -6.867 5.954 1.00 96.62 96 LEU A N 1
ATOM 741 C CA . LEU A 1 96 ? -9.962 -5.694 6.603 1.00 96.62 96 LEU A CA 1
ATOM 742 C C . LEU A 1 96 ? -11.435 -5.498 6.211 1.00 96.62 96 LEU A C 1
ATOM 744 O O . LEU A 1 96 ? -12.272 -5.291 7.091 1.00 96.62 96 LEU A O 1
ATOM 748 N N . ILE A 1 97 ? -11.773 -5.638 4.923 1.00 97.62 97 ILE A N 1
ATOM 749 C CA . ILE A 1 97 ? -13.159 -5.583 4.428 1.00 97.62 97 ILE A CA 1
ATOM 750 C C . ILE A 1 97 ? -13.989 -6.720 5.033 1.00 97.62 97 ILE A C 1
ATOM 752 O O . ILE A 1 97 ? -15.039 -6.470 5.622 1.00 97.62 97 ILE A O 1
ATOM 756 N N . ALA A 1 98 ? -13.528 -7.966 4.911 1.00 97.62 98 ALA A N 1
ATOM 757 C CA . ALA A 1 98 ? -14.249 -9.149 5.371 1.00 97.62 98 ALA A CA 1
ATOM 758 C C . ALA A 1 98 ? -14.493 -9.107 6.884 1.00 97.62 98 ALA A C 1
ATOM 760 O O . ALA A 1 98 ? -15.592 -9.407 7.352 1.00 97.62 98 ALA A O 1
ATOM 761 N N . TRP A 1 99 ? -13.491 -8.678 7.652 1.00 96.56 99 TRP A N 1
ATOM 762 C CA . TRP A 1 99 ? -13.621 -8.459 9.085 1.00 96.56 99 TRP A CA 1
ATOM 763 C C . TRP A 1 99 ? -14.630 -7.348 9.396 1.00 96.56 99 TRP A C 1
ATOM 765 O O . TRP A 1 99 ? -15.507 -7.539 10.239 1.00 96.56 99 TRP A O 1
ATOM 775 N N . ALA A 1 100 ? -14.571 -6.221 8.684 1.00 95.94 100 ALA A N 1
ATOM 776 C CA . ALA A 1 100 ? -15.485 -5.100 8.881 1.00 95.94 100 ALA A CA 1
ATOM 777 C C . ALA A 1 100 ? -16.934 -5.408 8.458 1.00 95.94 100 ALA A C 1
ATOM 779 O O . ALA A 1 100 ? -17.867 -4.792 8.963 1.00 95.94 100 ALA A O 1
ATOM 780 N N . LEU A 1 101 ? -17.156 -6.354 7.542 1.00 96.12 101 LEU A N 1
ATOM 781 C CA . LEU A 1 101 ? -18.496 -6.830 7.180 1.00 96.12 101 LEU A CA 1
ATOM 782 C C . LEU A 1 101 ? -19.121 -7.724 8.260 1.00 96.12 101 LEU A C 1
ATOM 784 O O . LEU A 1 101 ? -20.341 -7.792 8.345 1.00 96.12 101 LEU A O 1
ATOM 788 N N . ARG A 1 102 ? -18.303 -8.386 9.087 1.00 95.94 102 ARG A N 1
ATOM 789 C CA . ARG A 1 102 ? -18.752 -9.288 10.165 1.00 95.94 102 ARG A CA 1
ATOM 790 C C . ARG A 1 102 ? -18.878 -8.611 11.529 1.00 95.94 102 ARG A C 1
ATOM 792 O O . ARG A 1 102 ? -19.198 -9.276 12.507 1.00 95.94 102 ARG A O 1
ATOM 799 N N . ASN A 1 103 ? -18.555 -7.325 11.621 1.00 94.12 103 ASN A N 1
ATOM 800 C CA . ASN A 1 103 ? -18.503 -6.593 12.878 1.00 94.12 103 ASN A CA 1
ATOM 801 C C . ASN A 1 103 ? -19.315 -5.304 12.791 1.00 94.12 103 ASN A C 1
ATOM 803 O O . ASN A 1 103 ? -19.380 -4.665 11.744 1.00 94.12 103 ASN A O 1
ATOM 807 N N . GLU A 1 104 ? -19.847 -4.880 13.932 1.00 92.69 104 GLU A N 1
ATOM 808 C CA . GLU A 1 104 ? -20.489 -3.582 14.114 1.00 92.69 104 GLU A CA 1
ATOM 809 C C . GLU A 1 104 ? -19.746 -2.766 15.183 1.00 92.69 104 GLU A C 1
ATOM 811 O O . GLU A 1 104 ? -18.932 -3.295 15.948 1.00 92.69 104 GLU A O 1
ATOM 816 N N . GLY A 1 105 ? -19.990 -1.456 15.213 1.00 91.94 105 GLY A N 1
ATOM 817 C CA . GLY A 1 105 ? -19.418 -0.543 16.203 1.00 91.94 105 GLY A CA 1
ATOM 818 C C . GLY A 1 105 ? -18.480 0.521 15.630 1.00 91.94 105 GLY A C 1
ATOM 819 O O . GLY A 1 105 ? -18.382 0.750 14.420 1.00 91.94 105 GLY A O 1
ATOM 820 N N . ARG A 1 106 ? -17.798 1.229 16.537 1.00 92.56 106 ARG A N 1
ATOM 821 C CA . ARG A 1 106 ? -16.939 2.373 16.200 1.00 92.56 106 ARG A CA 1
ATOM 822 C C . ARG A 1 106 ? -15.745 1.948 15.342 1.00 92.56 106 ARG A C 1
ATOM 824 O O . ARG A 1 106 ? -15.077 0.961 15.627 1.00 92.56 106 ARG A O 1
ATOM 831 N N . GLY A 1 107 ? -15.469 2.726 14.294 1.00 92.31 107 GLY A N 1
ATOM 832 C CA . GLY A 1 107 ? -14.328 2.514 13.395 1.00 92.31 107 GLY A CA 1
ATOM 833 C C . GLY A 1 107 ? -14.546 1.478 12.284 1.00 92.31 107 GLY A C 1
ATOM 834 O O . GLY A 1 107 ? -13.743 1.418 11.361 1.00 92.31 107 GLY A O 1
ATOM 835 N N . ILE A 1 108 ? -15.647 0.720 12.284 1.00 95.75 108 ILE A N 1
ATOM 836 C CA . ILE A 1 108 ? -15.918 -0.276 11.231 1.00 95.75 108 ILE A CA 1
ATOM 837 C C . ILE A 1 108 ? -16.083 0.368 9.846 1.00 95.75 108 ILE A C 1
ATOM 839 O O . ILE A 1 108 ? -15.556 -0.149 8.864 1.00 95.75 108 ILE A O 1
ATOM 843 N N . SER A 1 109 ? -16.762 1.518 9.757 1.00 95.56 109 SER A N 1
ATOM 844 C CA . SER A 1 109 ? -16.887 2.257 8.488 1.00 95.56 109 SER A CA 1
ATOM 845 C C . SER A 1 109 ? -15.516 2.653 7.922 1.00 95.56 109 SER A C 1
ATOM 847 O O . SER A 1 109 ? -15.258 2.484 6.733 1.00 95.56 109 SER A O 1
ATOM 849 N N . LEU A 1 110 ? -14.593 3.071 8.798 1.00 94.94 110 LEU A N 1
ATOM 850 C CA . LEU A 1 110 ? -13.220 3.415 8.427 1.00 94.94 110 LEU A CA 1
ATOM 851 C C . LEU A 1 110 ? -12.483 2.202 7.838 1.00 94.94 110 LEU A C 1
ATOM 853 O O . LEU A 1 110 ? -11.898 2.307 6.764 1.00 94.94 110 LEU A O 1
ATOM 857 N N . ALA A 1 111 ? -12.574 1.040 8.495 1.00 96.50 111 ALA A N 1
ATOM 858 C CA . ALA A 1 111 ? -11.992 -0.207 7.997 1.00 96.50 111 ALA A CA 1
ATOM 859 C C . ALA A 1 111 ? -12.535 -0.597 6.610 1.00 96.50 111 ALA A C 1
ATOM 861 O O . ALA A 1 111 ? -11.759 -1.009 5.752 1.00 96.50 111 ALA A O 1
ATOM 862 N N . LYS A 1 112 ? -13.841 -0.416 6.355 1.00 96.31 112 LYS A N 1
ATOM 863 C CA . LYS A 1 112 ? -14.439 -0.684 5.033 1.00 96.31 112 LYS A CA 1
ATOM 864 C C . LYS A 1 112 ? -13.872 0.239 3.957 1.00 96.31 112 LYS A C 1
ATOM 866 O O . LYS A 1 112 ? -13.445 -0.249 2.916 1.00 96.31 112 LYS A O 1
ATOM 871 N N . VAL A 1 113 ? -13.861 1.551 4.207 1.00 97.38 113 VAL A N 1
ATOM 872 C CA . VAL A 1 113 ? -13.382 2.549 3.234 1.00 97.38 113 VAL A CA 1
ATOM 873 C C . VAL A 1 113 ? -11.916 2.304 2.892 1.00 97.38 113 VAL A C 1
ATOM 875 O O . VAL A 1 113 ? -11.576 2.153 1.722 1.00 97.38 113 VAL A O 1
ATOM 878 N N . PHE A 1 114 ? -11.055 2.202 3.905 1.00 97.50 114 PHE A N 1
ATOM 879 C CA . PHE A 1 114 ? -9.628 1.989 3.679 1.00 97.50 114 PHE A CA 1
ATOM 880 C C . PHE A 1 114 ? -9.331 0.618 3.078 1.00 97.50 114 PHE A C 1
ATOM 882 O O . PHE A 1 114 ? -8.489 0.528 2.194 1.00 97.50 114 PHE A O 1
ATOM 889 N N . GLY A 1 115 ? -10.050 -0.431 3.486 1.00 97.44 115 GLY A N 1
ATOM 890 C CA . GLY A 1 115 ? -9.908 -1.755 2.889 1.00 97.44 115 GLY A CA 1
ATOM 891 C C . GLY A 1 115 ? -10.167 -1.742 1.380 1.00 97.44 115 GLY A C 1
ATOM 892 O O . GLY A 1 115 ? -9.354 -2.264 0.621 1.00 97.44 115 GLY A O 1
ATOM 893 N N . TRP A 1 116 ? -11.240 -1.081 0.929 1.00 98.25 116 TRP A N 1
ATOM 894 C CA . TRP A 1 116 ? -11.532 -0.936 -0.503 1.00 98.25 116 TRP A CA 1
ATOM 895 C C . TRP A 1 116 ? -10.492 -0.096 -1.245 1.00 98.25 116 TRP A C 1
ATOM 897 O O . TRP A 1 116 ? -10.082 -0.485 -2.337 1.00 98.25 116 TRP A O 1
ATOM 907 N N . LEU A 1 117 ? -10.038 1.016 -0.657 1.00 97.31 117 LEU A N 1
ATOM 908 C CA . LEU A 1 117 ? -8.984 1.844 -1.251 1.00 97.31 117 LEU A CA 1
ATOM 909 C C . LEU A 1 117 ? -7.686 1.048 -1.433 1.00 97.31 117 LEU A C 1
ATOM 911 O O . LEU A 1 117 ? -7.116 1.064 -2.518 1.00 97.31 117 LEU A O 1
ATOM 915 N N . ILE A 1 118 ? -7.257 0.306 -0.408 1.00 97.62 118 ILE A N 1
ATOM 916 C CA . ILE A 1 118 ? -6.041 -0.517 -0.457 1.00 97.62 118 ILE A CA 1
ATOM 917 C C . ILE A 1 118 ? -6.132 -1.561 -1.571 1.00 97.62 118 ILE A C 1
ATOM 919 O O . ILE A 1 118 ? -5.203 -1.682 -2.366 1.00 97.62 118 ILE A O 1
ATOM 923 N N . VAL A 1 119 ? -7.253 -2.287 -1.666 1.00 97.94 119 VAL A N 1
ATOM 924 C CA . VAL A 1 119 ? -7.454 -3.288 -2.726 1.00 97.94 119 VAL A CA 1
ATOM 925 C C . VAL A 1 119 ? -7.415 -2.637 -4.108 1.00 97.94 119 VAL A C 1
ATOM 927 O O . VAL A 1 119 ? -6.745 -3.148 -5.002 1.00 97.94 119 VAL A O 1
ATOM 930 N N . LEU A 1 120 ? -8.098 -1.503 -4.282 1.00 97.44 120 LEU A N 1
ATOM 931 C CA . LEU A 1 120 ? -8.138 -0.787 -5.555 1.00 97.44 120 LEU A CA 1
ATOM 932 C C . LEU A 1 120 ? -6.737 -0.350 -6.005 1.00 97.44 120 LEU A C 1
ATOM 934 O O . LEU A 1 120 ? -6.337 -0.662 -7.126 1.00 97.44 120 LEU A O 1
ATOM 938 N N . PHE A 1 121 ? -5.985 0.337 -5.139 1.00 95.56 121 PHE A N 1
ATOM 939 C CA . PHE A 1 121 ? -4.641 0.818 -5.471 1.00 95.56 121 PHE A CA 1
ATOM 940 C C . PHE A 1 121 ? -3.659 -0.333 -5.701 1.00 95.56 121 PHE A C 1
ATOM 942 O O . PHE A 1 121 ? -2.929 -0.316 -6.688 1.00 95.56 121 PHE A O 1
ATOM 949 N N . ALA A 1 122 ? -3.705 -1.391 -4.887 1.00 96.00 122 ALA A N 1
ATOM 950 C CA . ALA A 1 122 ? -2.828 -2.542 -5.080 1.00 96.00 122 ALA A CA 1
ATOM 951 C C . ALA A 1 122 ? -3.082 -3.259 -6.423 1.00 96.00 122 ALA A C 1
ATOM 953 O O . ALA A 1 122 ? -2.129 -3.634 -7.107 1.00 96.00 122 ALA A O 1
ATOM 954 N N . ILE A 1 123 ? -4.344 -3.392 -6.854 1.00 96.00 123 ILE A N 1
ATOM 955 C CA . ILE A 1 123 ? -4.683 -3.950 -8.175 1.00 96.00 123 ILE A CA 1
ATOM 956 C C . ILE A 1 123 ? -4.157 -3.054 -9.303 1.00 96.00 123 ILE A C 1
ATOM 958 O O . ILE A 1 123 ? -3.561 -3.562 -10.256 1.00 96.00 123 ILE A O 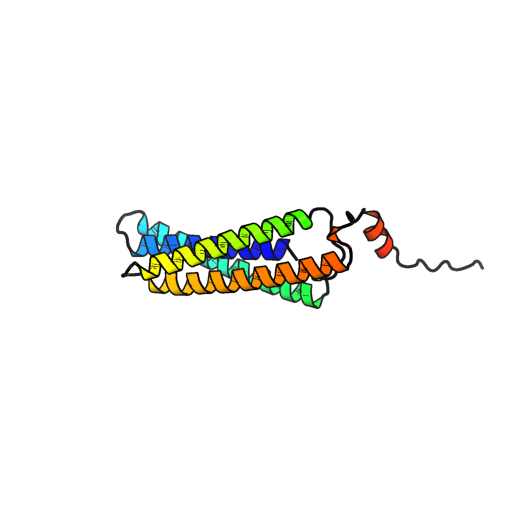1
ATOM 962 N N . LEU A 1 124 ? -4.341 -1.734 -9.204 1.00 93.38 124 LEU A N 1
ATOM 963 C CA . LEU A 1 124 ? -3.804 -0.789 -10.188 1.00 93.38 124 LEU A CA 1
ATOM 964 C C . LEU A 1 124 ? -2.274 -0.892 -10.283 1.00 93.38 124 LEU A C 1
ATOM 966 O O . LEU A 1 124 ? -1.732 -0.949 -11.391 1.00 93.38 124 LEU A O 1
ATOM 970 N N . GLY A 1 125 ? -1.591 -1.013 -9.143 1.00 91.12 125 GLY A N 1
ATOM 971 C CA . GLY A 1 125 ? -0.149 -1.224 -9.081 1.00 91.12 125 GLY A CA 1
ATOM 972 C C . GLY A 1 125 ? 0.296 -2.551 -9.711 1.00 91.12 125 GLY A C 1
ATOM 973 O O . GLY A 1 125 ? 1.271 -2.599 -10.469 1.00 91.12 125 GLY A O 1
ATOM 974 N N . MET A 1 126 ? -0.445 -3.644 -9.495 1.00 92.06 126 MET A N 1
ATOM 975 C CA . MET A 1 126 ? -0.166 -4.913 -10.181 1.00 92.06 126 MET A CA 1
ATOM 976 C C . MET A 1 126 ? -0.277 -4.781 -11.697 1.00 92.06 126 MET A C 1
ATOM 978 O O . MET A 1 126 ? 0.620 -5.231 -12.409 1.00 92.06 126 MET A O 1
ATOM 982 N N . ILE A 1 127 ? -1.344 -4.147 -12.193 1.00 93.06 127 ILE A N 1
ATOM 983 C CA . ILE A 1 127 ? -1.559 -3.945 -13.632 1.00 93.06 127 ILE A CA 1
ATOM 984 C C . ILE A 1 127 ? -0.423 -3.103 -14.223 1.00 93.06 127 ILE A C 1
ATOM 986 O O . ILE A 1 127 ? 0.130 -3.452 -15.267 1.00 93.06 127 ILE A O 1
ATOM 990 N N . CYS A 1 128 ? -0.024 -2.030 -13.539 1.00 90.31 128 CYS A N 1
ATOM 991 C CA . CYS A 1 128 ? 1.074 -1.172 -13.973 1.00 90.31 128 CYS A CA 1
ATOM 992 C C . CYS A 1 128 ? 2.413 -1.931 -14.009 1.00 90.31 128 CYS A C 1
ATOM 994 O O . CYS A 1 128 ? 3.142 -1.874 -15.002 1.00 90.31 128 CYS A O 1
ATOM 996 N N . SER A 1 129 ? 2.713 -2.707 -12.965 1.00 89.06 129 SER A N 1
ATOM 997 C CA . SER A 1 129 ? 3.900 -3.570 -12.897 1.00 89.06 129 SER A CA 1
ATOM 998 C C . SER A 1 129 ? 3.923 -4.627 -13.990 1.00 89.06 129 SER A C 1
ATOM 1000 O O . SER A 1 129 ? 4.961 -4.822 -14.621 1.00 89.06 129 SER A O 1
ATOM 1002 N N . ALA A 1 130 ? 2.788 -5.270 -14.259 1.00 89.00 130 ALA A N 1
ATOM 1003 C CA . ALA A 1 130 ? 2.661 -6.244 -15.333 1.00 89.00 130 ALA A CA 1
ATOM 1004 C C . ALA A 1 130 ? 2.901 -5.596 -16.703 1.00 89.00 130 ALA A C 1
ATOM 1006 O O . ALA A 1 130 ? 3.689 -6.113 -17.494 1.00 89.00 130 ALA A O 1
ATOM 1007 N N . TYR A 1 131 ? 2.308 -4.425 -16.961 1.00 90.75 131 TYR A N 1
ATOM 1008 C CA . TYR A 1 131 ? 2.550 -3.670 -18.190 1.00 90.75 131 TYR A CA 1
ATOM 1009 C C . TYR A 1 131 ? 4.048 -3.403 -18.395 1.00 90.75 131 TYR A C 1
ATOM 1011 O O . TYR A 1 131 ? 4.611 -3.774 -19.425 1.00 90.75 131 TYR A O 1
ATOM 1019 N N . TYR A 1 132 ? 4.738 -2.850 -17.398 1.00 86.50 132 TYR A N 1
ATOM 1020 C CA . TYR A 1 132 ? 6.165 -2.555 -17.533 1.00 86.50 132 TYR A CA 1
ATOM 1021 C C . TYR A 1 132 ? 7.048 -3.794 -17.624 1.00 86.50 132 TYR A C 1
ATOM 1023 O O . TYR A 1 132 ? 8.021 -3.780 -18.376 1.00 86.50 132 TYR A O 1
ATOM 1031 N N . ALA A 1 133 ? 6.695 -4.877 -16.932 1.00 85.31 133 ALA A N 1
ATOM 1032 C CA . ALA A 1 133 ? 7.376 -6.154 -17.095 1.00 85.31 133 ALA A CA 1
ATOM 1033 C C . ALA A 1 133 ? 7.289 -6.645 -18.549 1.00 85.31 133 ALA A C 1
ATOM 1035 O O . ALA A 1 133 ? 8.306 -7.035 -19.117 1.00 85.31 133 ALA A O 1
ATOM 1036 N N . THR A 1 134 ? 6.118 -6.547 -19.195 1.00 87.00 134 THR A N 1
ATOM 1037 C CA . THR A 1 134 ? 5.973 -6.927 -20.614 1.00 87.00 134 THR A CA 1
ATOM 1038 C C . THR A 1 134 ? 6.757 -6.011 -21.555 1.00 87.00 134 THR A C 1
ATOM 1040 O O . THR A 1 134 ? 7.433 -6.501 -22.459 1.00 87.00 134 THR A O 1
ATOM 1043 N N . VAL A 1 135 ? 6.750 -4.695 -21.318 1.00 87.19 135 VAL A N 1
ATOM 1044 C CA . VAL A 1 135 ? 7.537 -3.731 -22.105 1.00 87.19 135 VAL A CA 1
ATOM 1045 C C . VAL A 1 135 ? 9.033 -4.023 -21.985 1.00 87.19 135 VAL A C 1
ATOM 1047 O O . VAL A 1 135 ? 9.748 -4.025 -22.987 1.00 87.19 135 VAL A O 1
ATOM 1050 N N . TYR A 1 136 ? 9.524 -4.285 -20.775 1.00 84.06 136 TYR A N 1
ATOM 1051 C CA . TYR A 1 136 ? 10.932 -4.602 -20.538 1.00 84.06 136 TYR A CA 1
ATOM 1052 C C . TYR A 1 136 ? 11.325 -5.964 -21.102 1.00 84.06 136 TYR A C 1
ATOM 1054 O O . TYR A 1 136 ? 12.425 -6.098 -21.638 1.00 84.06 136 TYR A O 1
ATOM 1062 N N . TRP A 1 137 ? 10.425 -6.947 -21.049 1.00 83.56 137 TRP A N 1
ATOM 1063 C CA . TRP A 1 137 ? 10.616 -8.237 -21.703 1.00 83.56 137 TRP A CA 1
ATOM 1064 C C . TRP A 1 137 ? 10.778 -8.070 -23.214 1.00 83.56 137 TRP A C 1
ATOM 1066 O O . TRP A 1 137 ? 11.761 -8.538 -23.781 1.00 83.56 137 TRP A O 1
ATOM 1076 N N . HIS A 1 138 ? 9.867 -7.334 -23.856 1.00 85.31 138 HIS A N 1
ATOM 1077 C CA . HIS A 1 138 ? 9.909 -7.082 -25.296 1.00 85.31 138 HIS A CA 1
ATOM 1078 C C . HIS A 1 138 ? 11.177 -6.327 -25.726 1.00 85.31 138 HIS A C 1
ATOM 1080 O O . HIS A 1 138 ? 11.708 -6.561 -26.807 1.00 85.31 138 HIS A O 1
ATOM 1086 N N . LYS A 1 139 ? 11.689 -5.425 -24.882 1.00 81.88 139 LYS A N 1
ATOM 1087 C CA . LYS A 1 139 ? 12.953 -4.708 -25.125 1.00 81.88 139 LYS A CA 1
ATOM 1088 C C . LYS A 1 139 ? 14.209 -5.540 -24.817 1.00 81.88 139 LYS A C 1
ATOM 1090 O O . LYS A 1 139 ? 15.313 -5.036 -24.992 1.00 81.88 139 LYS A O 1
ATOM 1095 N N . GLY A 1 140 ? 14.065 -6.777 -24.336 1.00 77.50 140 GLY A N 1
ATOM 1096 C CA . GLY A 1 140 ? 15.180 -7.658 -23.972 1.00 77.50 140 GLY A CA 1
ATOM 1097 C C . GLY A 1 140 ? 15.860 -7.317 -22.639 1.00 77.50 140 GLY A C 1
ATOM 1098 O O . GLY A 1 140 ? 16.792 -8.006 -22.234 1.00 77.50 140 GLY A O 1
ATOM 1099 N N . TYR A 1 141 ? 15.378 -6.307 -21.906 1.00 75.62 141 TYR A N 1
ATOM 1100 C CA . TYR A 1 141 ? 16.015 -5.813 -20.677 1.00 75.62 141 TYR A CA 1
ATOM 1101 C C . TYR A 1 141 ? 16.004 -6.827 -19.524 1.00 75.62 141 TYR A C 1
ATOM 1103 O O . TYR A 1 141 ? 16.837 -6.746 -18.627 1.00 75.62 141 TYR A O 1
ATOM 1111 N N . ILE A 1 142 ? 15.067 -7.779 -19.544 1.00 68.44 142 ILE A N 1
ATOM 1112 C CA . ILE A 1 142 ? 14.958 -8.849 -18.538 1.00 68.44 142 ILE A CA 1
ATOM 1113 C C . ILE A 1 142 ? 15.838 -10.059 -18.900 1.00 68.44 142 ILE A C 1
ATOM 1115 O O . ILE A 1 142 ? 16.250 -10.802 -18.014 1.00 68.44 142 ILE A O 1
ATOM 1119 N N . GLN A 1 143 ? 16.134 -10.266 -20.188 1.00 63.12 143 GLN A N 1
ATOM 1120 C CA . GLN A 1 143 ? 16.822 -11.465 -20.688 1.00 63.12 143 GLN A CA 1
ATOM 1121 C C . GLN A 1 143 ? 18.346 -11.342 -20.628 1.00 63.12 143 GLN A C 1
ATOM 1123 O O . GLN A 1 143 ? 19.040 -12.328 -20.395 1.00 63.12 143 GLN A O 1
ATOM 1128 N N . THR A 1 144 ? 18.875 -10.135 -20.817 1.00 54.66 144 THR A N 1
ATOM 1129 C CA . THR A 1 144 ? 20.309 -9.864 -20.714 1.00 54.66 144 THR A CA 1
ATOM 1130 C C . THR A 1 144 ? 20.580 -9.101 -19.422 1.00 54.66 144 THR A C 1
ATOM 1132 O O . THR A 1 144 ? 20.010 -8.017 -19.267 1.00 54.66 144 THR A O 1
ATOM 1135 N N . PRO A 1 145 ? 21.446 -9.576 -18.501 1.00 52.56 145 PRO A N 1
ATOM 1136 C CA . PRO A 1 145 ? 21.972 -8.686 -17.477 1.00 52.56 145 PRO A CA 1
ATOM 1137 C C . PRO A 1 145 ? 22.610 -7.522 -18.229 1.00 52.56 145 PRO A C 1
ATOM 1139 O O . PRO A 1 145 ? 23.498 -7.747 -19.051 1.00 52.56 145 PRO A O 1
ATOM 1142 N N . ALA A 1 146 ? 22.109 -6.301 -18.033 1.00 51.84 146 ALA A N 1
ATOM 1143 C CA . ALA A 1 146 ? 22.720 -5.125 -18.626 1.00 51.84 146 ALA A CA 1
ATOM 1144 C C . ALA A 1 146 ? 24.135 -5.025 -18.052 1.00 51.84 146 ALA A C 1
ATOM 1146 O O . ALA A 1 146 ? 24.350 -4.529 -16.947 1.00 51.84 146 ALA A O 1
ATOM 1147 N N . SER A 1 147 ? 25.106 -5.589 -18.768 1.00 48.00 147 SER A N 1
ATOM 1148 C CA . SER A 1 147 ? 26.505 -5.420 -18.449 1.00 48.00 147 SER A CA 1
ATOM 1149 C C . SER A 1 147 ? 26.780 -3.925 -18.494 1.00 48.00 147 SER A C 1
ATOM 1151 O O . SER A 1 147 ? 26.310 -3.219 -19.390 1.00 48.00 147 SER A O 1
ATOM 1153 N N . MET A 1 148 ? 27.548 -3.443 -17.523 1.00 47.12 148 MET A N 1
ATOM 1154 C CA . MET A 1 148 ? 27.944 -2.042 -17.351 1.00 47.12 148 MET A CA 1
ATOM 1155 C C . MET A 1 148 ? 28.456 -1.369 -18.649 1.00 47.12 148 MET A C 1
ATOM 1157 O O . MET A 1 148 ? 28.424 -0.147 -18.770 1.00 47.12 148 MET A O 1
ATOM 1161 N N . SER A 1 149 ? 28.841 -2.160 -19.658 1.00 46.50 149 SER A N 1
ATOM 1162 C CA . SER A 1 149 ? 29.186 -1.736 -21.018 1.00 46.50 149 SER A CA 1
ATOM 1163 C C . SER A 1 149 ? 28.075 -1.004 -21.788 1.00 46.50 149 SER A C 1
ATOM 1165 O O . SER A 1 149 ? 28.387 -0.059 -22.508 1.00 46.50 149 SER A O 1
ATOM 1167 N N . MET A 1 150 ? 26.790 -1.356 -21.631 1.00 49.53 150 MET A N 1
ATOM 1168 C CA . MET A 1 150 ? 25.703 -0.655 -22.345 1.00 49.53 150 MET A CA 1
ATOM 1169 C C . MET A 1 150 ? 25.463 0.764 -21.804 1.00 49.53 150 MET A C 1
ATOM 1171 O O . MET A 1 150 ? 25.073 1.658 -22.554 1.00 49.53 150 MET A O 1
ATOM 1175 N N . LEU A 1 151 ? 25.742 0.984 -20.516 1.00 49.97 151 LEU A N 1
ATOM 1176 C CA . LEU A 1 151 ? 25.601 2.284 -19.853 1.00 49.97 151 LEU A CA 1
ATOM 1177 C C . LEU A 1 151 ? 26.746 3.234 -20.246 1.00 49.97 151 LEU A C 1
ATOM 1179 O O . LEU A 1 151 ? 26.515 4.420 -20.473 1.00 49.97 151 LEU A O 1
ATOM 1183 N N . ILE A 1 152 ? 27.956 2.692 -20.433 1.00 51.47 152 ILE A N 1
ATOM 1184 C CA . ILE A 1 152 ? 29.118 3.436 -20.943 1.00 51.47 152 ILE A CA 1
ATOM 1185 C C . ILE A 1 152 ? 28.898 3.858 -22.403 1.00 51.47 152 ILE A C 1
ATOM 1187 O O . ILE A 1 152 ? 29.209 4.989 -22.764 1.00 51.47 152 ILE A O 1
ATOM 1191 N N . GLN A 1 153 ? 28.295 3.008 -23.241 1.00 46.78 153 GLN A N 1
ATOM 1192 C CA . GLN A 1 153 ? 28.110 3.322 -24.662 1.00 46.78 153 GLN A CA 1
ATOM 1193 C C . GLN A 1 153 ? 27.087 4.443 -24.925 1.00 46.78 153 GLN A C 1
ATOM 1195 O O . GLN A 1 153 ? 27.176 5.115 -25.948 1.00 46.78 153 GLN A O 1
ATOM 1200 N N . HIS A 1 154 ? 26.153 4.695 -24.001 1.00 50.59 154 HIS A N 1
ATOM 1201 C CA . HIS A 1 154 ? 25.231 5.839 -24.075 1.00 50.59 154 HIS A CA 1
ATOM 1202 C C . HIS A 1 154 ? 25.793 7.133 -23.455 1.00 50.59 154 HIS A C 1
ATOM 1204 O O . HIS A 1 154 ? 25.239 8.205 -23.688 1.00 50.59 154 HIS A O 1
ATOM 1210 N N . GLN A 1 155 ? 26.881 7.052 -22.677 1.00 46.59 155 GLN A N 1
ATOM 1211 C CA . GLN A 1 155 ? 27.548 8.207 -22.062 1.00 46.59 155 GLN A CA 1
ATOM 1212 C C . GLN A 1 155 ? 28.770 8.713 -22.830 1.00 46.59 155 GLN A C 1
ATOM 1214 O O . GLN A 1 155 ? 29.359 9.704 -22.407 1.00 46.59 155 GLN A O 1
ATOM 1219 N N . ILE A 1 156 ? 29.151 8.095 -23.949 1.00 42.97 156 ILE A N 1
ATOM 1220 C CA . ILE A 1 156 ? 30.131 8.691 -24.858 1.00 42.97 156 ILE A CA 1
ATOM 1221 C C . ILE A 1 156 ? 29.347 9.635 -25.781 1.00 42.97 156 ILE A C 1
ATOM 1223 O O . ILE A 1 156 ? 28.759 9.160 -26.757 1.00 42.97 156 ILE A O 1
ATOM 1227 N N . PRO A 1 157 ? 29.282 10.962 -25.524 1.00 43.25 157 PRO A N 1
ATOM 1228 C CA . PRO A 1 157 ? 28.939 11.873 -26.602 1.00 43.25 157 PRO A CA 1
ATOM 1229 C C . PRO A 1 157 ? 29.934 11.581 -27.719 1.00 43.25 157 PRO A C 1
ATOM 1231 O O . PRO A 1 157 ? 31.125 11.448 -27.440 1.00 43.25 157 PRO A O 1
ATOM 1234 N N . MET A 1 158 ? 29.451 11.429 -28.955 1.00 46.78 158 MET A N 1
ATOM 1235 C CA . MET A 1 158 ? 30.308 11.335 -30.132 1.00 46.78 158 MET A CA 1
ATOM 1236 C C . MET A 1 158 ? 31.290 12.504 -30.086 1.00 46.78 158 MET A C 1
ATOM 1238 O O . MET A 1 158 ? 30.952 13.627 -30.468 1.00 46.78 158 MET A O 1
ATOM 1242 N N . GLN A 1 159 ? 32.489 12.258 -29.556 1.00 43.41 159 GLN A N 1
ATOM 1243 C CA . GLN A 1 159 ? 33.562 13.222 -29.557 1.00 43.41 159 GLN A CA 1
ATOM 1244 C C . GLN A 1 159 ? 33.948 13.300 -31.021 1.00 43.41 159 GLN A C 1
ATOM 1246 O O . GLN A 1 159 ? 34.608 12.413 -31.555 1.00 43.41 159 GLN A O 1
ATOM 1251 N N . LYS A 1 160 ? 33.383 14.307 -31.690 1.00 46.91 160 LYS A N 1
ATOM 1252 C CA . LYS A 1 160 ? 33.626 14.638 -33.082 1.00 46.91 160 LYS A CA 1
ATOM 1253 C C . LYS A 1 160 ? 35.135 14.634 -33.272 1.00 46.91 160 LYS A C 1
ATOM 1255 O O . LYS A 1 160 ? 35.829 15.532 -32.800 1.00 46.91 160 LYS A O 1
ATOM 1260 N N . GLN A 1 161 ? 35.627 13.575 -33.899 1.00 47.03 161 GLN A N 1
ATOM 1261 C CA . GLN A 1 161 ? 37.005 13.447 -34.318 1.00 47.03 161 GLN A CA 1
ATOM 1262 C C . GLN A 1 161 ? 37.197 14.556 -35.354 1.00 47.03 161 GLN A C 1
ATOM 1264 O O . GLN A 1 161 ? 36.710 14.452 -36.477 1.00 47.03 161 GLN A O 1
ATOM 1269 N N . SER A 1 162 ? 37.775 15.685 -34.937 1.00 44.75 162 SER A N 1
ATOM 1270 C CA . SER A 1 162 ? 38.200 16.714 -35.879 1.00 44.75 162 SER A CA 1
ATOM 1271 C C . SER A 1 162 ? 39.392 16.132 -36.633 1.00 44.75 162 SER A C 1
ATOM 1273 O O . SER A 1 162 ? 40.389 15.803 -35.985 1.00 44.75 162 SER A O 1
ATOM 1275 N N . PRO A 1 163 ? 39.308 15.938 -37.958 1.00 50.25 163 PRO A N 1
ATOM 1276 C CA . PRO A 1 163 ? 40.468 15.535 -38.724 1.00 50.25 163 PRO A CA 1
ATOM 1277 C C . PRO A 1 163 ? 41.433 16.722 -38.789 1.00 50.25 163 PRO A C 1
ATOM 1279 O O . PRO A 1 163 ? 41.002 17.860 -38.963 1.00 50.25 163 PRO A O 1
ATOM 1282 N N . ASN A 1 164 ? 42.714 16.420 -38.584 1.00 46.75 164 ASN A N 1
ATOM 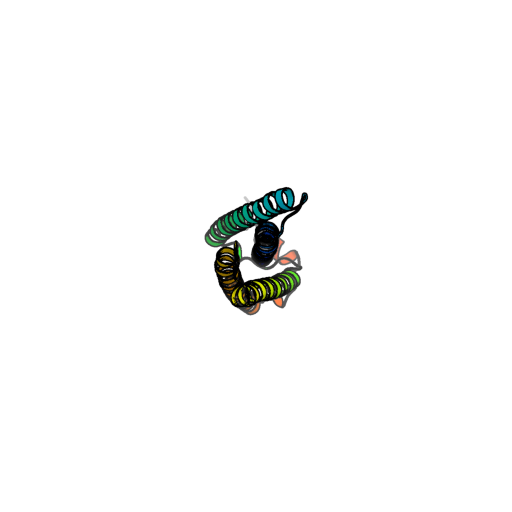1283 C CA . ASN A 1 164 ? 43.889 17.278 -38.742 1.00 46.75 164 ASN A CA 1
ATOM 1284 C C . ASN A 1 164 ? 43.690 18.517 -39.628 1.00 46.75 164 ASN A C 1
ATOM 1286 O O . ASN A 1 164 ? 43.384 18.341 -40.807 1.00 46.75 164 ASN A O 1
ATOM 1290 N N . GLN A 1 165 ? 44.027 19.700 -39.100 1.00 38.53 165 GLN A N 1
ATOM 1291 C CA . GLN A 1 165 ? 44.923 20.688 -39.726 1.00 38.53 165 GLN A CA 1
ATOM 1292 C C . GLN A 1 165 ? 45.621 21.506 -38.639 1.00 38.53 165 GLN A C 1
ATOM 1294 O O . GLN A 1 165 ? 44.926 21.908 -37.679 1.00 38.53 165 GLN A O 1
#

Foldseek 3Di:
DLVLLLQLLVLLVLLLVLLVQLQVLQPDDDDCSVVSNVVSVVSNVVSVVSNVVSVVVVVVCVVVVVLLDFDAAPVVVSLVSSLVSLVVLLVSLVVLCVVLVVDDDPSSVVSNVSSVVSNVVSVVSNVVSVVSVVSCVVVCSVVDNPDCVVVVVVPPDPPPPDDDD